Protein AF-A0A6D2L481-F1 (afdb_monomer_lite)

Radius of gyration: 14.51 Å; chains: 1; bounding box: 36×25×43 Å

pLDDT: mean 77.78, std 11.17, range [44.38, 92.0]

Structure (mmCIF, N/CA/C/O backbone):
data_AF-A0A6D2L481-F1
#
_entry.id   AF-A0A6D2L481-F1
#
loop_
_atom_site.group_PDB
_atom_site.id
_atom_site.type_symbol
_atom_site.label_atom_id
_atom_site.label_alt_id
_atom_site.label_comp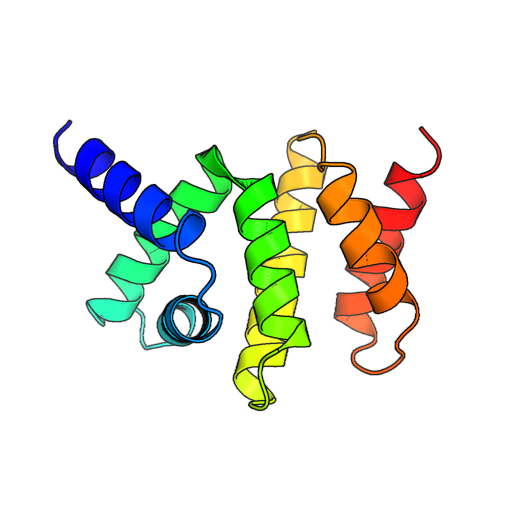_id
_atom_site.label_asym_id
_atom_site.label_entity_id
_atom_site.label_seq_id
_atom_site.pdbx_PDB_ins_code
_atom_site.Cartn_x
_atom_site.Cartn_y
_atom_site.Cartn_z
_atom_site.occupancy
_atom_site.B_iso_or_equiv
_atom_site.auth_seq_id
_atom_site.auth_comp_id
_atom_site.auth_asym_id
_atom_site.auth_atom_id
_atom_site.pdbx_PDB_model_num
ATOM 1 N N . MET A 1 1 ? -19.355 13.278 -10.648 1.00 50.25 1 MET A N 1
ATOM 2 C CA . MET A 1 1 ? -19.945 12.142 -9.893 1.00 50.25 1 MET A CA 1
ATOM 3 C C . MET A 1 1 ? -19.707 10.774 -10.549 1.00 50.25 1 MET A C 1
ATOM 5 O O . MET A 1 1 ? -19.894 9.779 -9.866 1.00 50.25 1 MET A O 1
ATOM 9 N N . ALA A 1 2 ? -19.271 10.686 -11.817 1.00 53.47 2 ALA A N 1
ATOM 10 C CA . ALA A 1 2 ? -18.948 9.405 -12.466 1.00 53.47 2 ALA A CA 1
ATOM 11 C C . ALA A 1 2 ? -17.574 8.833 -12.047 1.00 53.47 2 ALA A C 1
ATOM 13 O O . ALA A 1 2 ? -17.462 7.643 -11.775 1.00 53.47 2 ALA A O 1
ATOM 14 N N . GLU A 1 3 ? -16.558 9.688 -11.895 1.00 56.91 3 GLU A N 1
ATOM 15 C CA . GLU A 1 3 ? -15.174 9.280 -11.581 1.00 56.91 3 GLU A CA 1
ATOM 16 C C . GLU A 1 3 ? -15.033 8.599 -10.211 1.00 56.91 3 GLU A C 1
ATOM 18 O O . GLU A 1 3 ? -14.319 7.612 -10.066 1.00 56.91 3 GLU A O 1
ATOM 23 N N . SER A 1 4 ? -15.780 9.059 -9.202 1.00 58.44 4 SER A N 1
ATOM 24 C CA . SER A 1 4 ? -15.773 8.442 -7.870 1.00 58.44 4 SER A CA 1
ATOM 25 C C . SER A 1 4 ? -16.405 7.048 -7.861 1.00 58.44 4 SER A C 1
ATOM 27 O O . SER A 1 4 ? -16.031 6.211 -7.044 1.00 58.44 4 SER A O 1
ATOM 29 N N . SER A 1 5 ? -17.374 6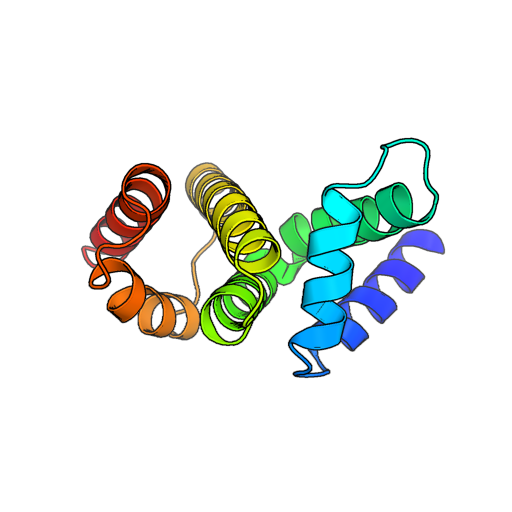.794 -8.749 1.00 68.12 5 SER A N 1
ATOM 30 C CA . SER A 1 5 ? -18.034 5.489 -8.850 1.00 68.12 5 SER A CA 1
ATOM 31 C C . SER A 1 5 ? -17.121 4.455 -9.508 1.00 68.12 5 SER A C 1
ATOM 33 O O . SER A 1 5 ? -17.110 3.304 -9.077 1.00 68.12 5 SER A O 1
ATOM 35 N N . ASP A 1 6 ? -16.343 4.865 -10.511 1.00 78.88 6 ASP A N 1
ATOM 36 C CA . ASP A 1 6 ? -15.388 3.989 -11.195 1.00 78.88 6 ASP A CA 1
ATOM 37 C C . ASP A 1 6 ? -14.189 3.650 -10.293 1.00 78.88 6 ASP A C 1
ATOM 39 O O . ASP A 1 6 ? -13.875 2.477 -10.084 1.00 78.88 6 ASP A O 1
ATOM 43 N N . LEU A 1 7 ? -13.614 4.651 -9.613 1.00 75.31 7 LEU A N 1
ATOM 44 C CA . LEU A 1 7 ? -12.549 4.435 -8.622 1.00 75.31 7 LEU A CA 1
ATOM 45 C C . LEU A 1 7 ? -12.997 3.536 -7.464 1.00 75.31 7 LEU A C 1
ATOM 47 O O . LEU A 1 7 ? -12.222 2.708 -6.987 1.00 75.31 7 LEU A O 1
ATOM 51 N N . MET A 1 8 ? -14.252 3.652 -7.020 1.00 77.38 8 MET A N 1
ATOM 52 C CA . MET A 1 8 ? -14.787 2.776 -5.979 1.00 77.38 8 MET A CA 1
ATOM 53 C C . MET A 1 8 ? -14.888 1.320 -6.442 1.00 77.38 8 MET A C 1
ATOM 55 O O . MET A 1 8 ? -14.581 0.416 -5.662 1.00 77.38 8 MET A O 1
ATOM 59 N N . LEU A 1 9 ? -15.308 1.080 -7.687 1.00 79.12 9 LEU A N 1
ATOM 60 C CA . LEU A 1 9 ? -15.374 -0.266 -8.258 1.00 79.12 9 LEU A CA 1
ATOM 61 C C . LEU A 1 9 ? -13.976 -0.865 -8.426 1.00 79.12 9 LEU A C 1
ATOM 63 O O . LEU A 1 9 ? -13.758 -1.993 -7.992 1.00 79.12 9 LEU A O 1
ATOM 67 N N . GLN A 1 10 ? -13.022 -0.098 -8.958 1.00 74.75 10 GLN A N 1
ATOM 68 C CA . GLN A 1 10 ? -11.633 -0.539 -9.109 1.00 74.75 10 GLN A CA 1
ATOM 69 C C . GLN A 1 10 ? -10.976 -0.823 -7.757 1.00 74.75 10 GLN A C 1
ATOM 71 O O . GLN A 1 10 ? -10.380 -1.883 -7.569 1.00 74.75 10 GLN A O 1
ATOM 76 N N . ALA A 1 11 ? -11.138 0.075 -6.779 1.00 74.19 11 ALA A N 1
ATOM 77 C CA . ALA A 1 11 ? -10.643 -0.143 -5.424 1.00 74.19 11 ALA A CA 1
ATOM 78 C C . ALA A 1 11 ? -11.230 -1.424 -4.839 1.00 74.19 11 ALA A C 1
ATOM 80 O O . ALA A 1 11 ? -10.486 -2.262 -4.341 1.00 74.19 11 ALA A O 1
ATOM 81 N N . ARG A 1 12 ? -12.547 -1.629 -4.948 1.00 75.38 12 ARG A N 1
ATOM 82 C CA . ARG A 1 12 ? -13.184 -2.857 -4.463 1.00 75.38 12 ARG A CA 1
ATOM 83 C C . ARG A 1 12 ? -12.680 -4.102 -5.180 1.00 75.38 12 ARG A C 1
ATOM 85 O O . ARG A 1 12 ? -12.416 -5.075 -4.490 1.00 75.38 12 ARG A O 1
ATOM 92 N N . ASP A 1 13 ? -12.512 -4.091 -6.499 1.00 78.25 13 ASP A N 1
ATOM 93 C CA . ASP A 1 13 ? -12.004 -5.254 -7.241 1.00 78.25 13 ASP A CA 1
ATOM 94 C C . ASP A 1 13 ? -10.567 -5.613 -6.830 1.00 78.25 13 ASP A C 1
ATOM 96 O O . ASP A 1 13 ? -10.255 -6.776 -6.547 1.00 78.25 13 ASP A O 1
ATOM 100 N N . HIS A 1 14 ? -9.711 -4.596 -6.697 1.00 68.31 14 HIS A N 1
ATOM 101 C CA . HIS A 1 14 ? -8.333 -4.762 -6.244 1.00 68.31 14 HIS A CA 1
ATOM 102 C C . HIS A 1 14 ? -8.241 -5.213 -4.783 1.00 68.31 14 HIS A C 1
ATOM 104 O O . HIS A 1 14 ? -7.423 -6.074 -4.466 1.00 68.31 14 HIS A O 1
ATOM 110 N N . LEU A 1 15 ? -9.087 -4.670 -3.905 1.00 65.19 15 LEU A N 1
ATOM 111 C CA . LEU A 1 15 ? -9.138 -5.020 -2.484 1.00 65.19 15 LEU A CA 1
ATOM 112 C C . LEU A 1 15 ? -9.780 -6.397 -2.248 1.00 65.19 15 LEU A C 1
ATOM 114 O O . LEU A 1 15 ? -9.388 -7.099 -1.316 1.00 65.19 15 LEU A O 1
ATOM 118 N N . ALA A 1 16 ? -10.756 -6.793 -3.070 1.00 68.94 16 ALA A N 1
ATOM 119 C CA . ALA A 1 16 ? -11.481 -8.057 -2.946 1.00 68.94 16 ALA A CA 1
ATOM 120 C C . ALA A 1 16 ? -10.741 -9.233 -3.593 1.00 68.94 16 ALA A C 1
ATOM 122 O O . ALA A 1 16 ? -10.904 -10.368 -3.146 1.00 68.94 16 ALA A O 1
ATOM 123 N N . THR A 1 17 ? -9.912 -8.987 -4.615 1.00 61.78 17 THR A N 1
ATOM 124 C CA . THR A 1 17 ? -9.115 -10.043 -5.243 1.00 61.78 17 THR A CA 1
ATOM 125 C C . THR A 1 17 ? -7.772 -10.199 -4.525 1.00 61.78 17 THR A C 1
ATOM 127 O O . THR A 1 17 ? -6.900 -9.341 -4.651 1.00 61.78 17 THR A O 1
ATOM 130 N N . PRO A 1 18 ? -7.502 -11.325 -3.841 1.00 59.44 18 PRO A N 1
ATOM 131 C CA . PRO A 1 18 ? -6.309 -11.493 -3.015 1.00 59.44 18 PRO A CA 1
ATOM 132 C C . PRO A 1 18 ? -5.030 -11.790 -3.827 1.00 59.44 18 PRO A C 1
ATOM 134 O O . PRO A 1 18 ? -4.164 -12.530 -3.349 1.00 59.44 18 PRO A O 1
ATOM 137 N N . SER A 1 19 ? -4.866 -11.237 -5.033 1.00 68.94 19 SER A N 1
ATOM 138 C CA . SER A 1 19 ? -3.667 -11.444 -5.852 1.00 68.94 19 SER A CA 1
ATOM 139 C C . SER A 1 19 ? -2.584 -10.420 -5.517 1.00 68.94 19 SER A C 1
ATOM 141 O O . SER A 1 19 ? -2.693 -9.239 -5.841 1.00 68.94 19 SER A O 1
ATOM 143 N N . HIS A 1 20 ? -1.494 -10.900 -4.913 1.00 70.69 20 HIS A N 1
ATOM 144 C CA . HIS A 1 20 ? -0.311 -10.084 -4.636 1.00 70.69 20 HIS A CA 1
ATOM 145 C C . HIS A 1 20 ? 0.316 -9.514 -5.922 1.00 70.69 20 HIS A C 1
ATOM 147 O O . HIS A 1 20 ? 0.907 -8.444 -5.870 1.00 70.69 20 HIS A O 1
ATOM 153 N N . GLN A 1 21 ? 0.148 -10.177 -7.075 1.00 75.94 21 GLN A N 1
ATOM 154 C CA . GLN A 1 21 ? 0.706 -9.732 -8.357 1.00 75.94 21 GLN A CA 1
ATOM 155 C C . GLN A 1 21 ? 0.008 -8.487 -8.912 1.00 75.94 21 GLN A C 1
ATOM 157 O O . GLN A 1 21 ? 0.679 -7.564 -9.364 1.00 75.94 21 GLN A O 1
ATOM 162 N N . ARG A 1 22 ? -1.332 -8.425 -8.856 1.00 77.69 22 ARG A N 1
ATOM 163 C CA . ARG A 1 22 ? -2.071 -7.237 -9.330 1.00 77.69 22 ARG A CA 1
ATOM 164 C C . ARG A 1 22 ? -1.714 -6.012 -8.505 1.00 77.69 22 ARG A C 1
ATOM 166 O O . ARG A 1 22 ? -1.463 -4.945 -9.048 1.00 77.69 22 ARG A O 1
ATOM 173 N N . LEU A 1 23 ? -1.639 -6.189 -7.193 1.00 80.50 23 LEU A N 1
ATOM 174 C CA . LEU A 1 23 ? -1.264 -5.114 -6.294 1.00 80.50 23 LEU A CA 1
ATOM 175 C C . LEU A 1 23 ? 0.215 -4.727 -6.431 1.00 80.50 23 LEU A C 1
ATOM 177 O O . LEU A 1 23 ? 0.525 -3.544 -6.408 1.00 80.50 23 LEU A O 1
ATOM 181 N N . ALA A 1 24 ? 1.116 -5.690 -6.638 1.00 84.50 24 ALA A N 1
ATOM 182 C CA . ALA A 1 24 ? 2.511 -5.407 -6.971 1.00 84.50 24 ALA A CA 1
ATOM 183 C C . ALA A 1 24 ? 2.629 -4.564 -8.252 1.00 84.50 24 ALA A C 1
ATOM 185 O O . ALA A 1 24 ? 3.447 -3.649 -8.305 1.00 84.50 24 ALA A O 1
ATOM 186 N N . SER A 1 25 ? 1.783 -4.818 -9.257 1.00 86.31 25 SER A N 1
ATOM 187 C CA . SER A 1 25 ? 1.713 -3.986 -10.464 1.00 86.31 25 SER A CA 1
ATOM 188 C C . SER A 1 25 ? 1.333 -2.544 -10.131 1.00 86.31 25 SER A C 1
ATOM 190 O O . SER A 1 25 ? 2.040 -1.630 -10.544 1.00 86.31 25 SER A O 1
ATOM 192 N N . VAL A 1 26 ? 0.279 -2.334 -9.331 1.00 86.25 26 VAL A N 1
ATOM 193 C CA . VAL A 1 26 ? -0.140 -0.989 -8.889 1.00 86.25 26 VAL A CA 1
ATOM 194 C C . VAL A 1 26 ? 0.971 -0.304 -8.087 1.00 86.25 26 VAL A C 1
ATOM 196 O O . VAL A 1 26 ? 1.299 0.851 -8.350 1.00 86.25 26 VAL A O 1
ATOM 199 N N . VAL A 1 27 ? 1.615 -1.023 -7.160 1.00 88.62 27 VAL A N 1
ATOM 200 C CA . VAL A 1 27 ? 2.766 -0.509 -6.402 1.00 88.62 27 VAL A CA 1
ATOM 201 C C . VAL A 1 27 ? 3.875 -0.066 -7.345 1.00 88.62 27 VAL A C 1
ATOM 203 O O . VAL A 1 27 ? 4.419 1.010 -7.157 1.00 88.62 27 VAL A O 1
ATOM 206 N N . ASN A 1 28 ? 4.209 -0.845 -8.370 1.00 90.19 28 ASN A N 1
ATOM 207 C CA . ASN A 1 28 ? 5.273 -0.487 -9.303 1.00 90.19 28 ASN A CA 1
ATOM 208 C C . ASN A 1 28 ? 4.904 0.695 -10.210 1.00 90.19 28 ASN A C 1
ATOM 210 O O . ASN A 1 28 ? 5.769 1.527 -10.490 1.00 90.19 28 ASN A O 1
ATOM 214 N N . GLN A 1 29 ? 3.636 0.808 -10.612 1.00 92.00 29 GLN A N 1
ATOM 215 C CA . GLN A 1 29 ? 3.125 1.933 -11.401 1.00 92.00 29 GLN A CA 1
ATOM 216 C C . GLN A 1 29 ? 3.230 3.269 -10.652 1.00 92.00 29 GLN A C 1
ATOM 218 O O . GLN A 1 29 ? 3.557 4.282 -11.264 1.00 92.00 29 GLN A O 1
ATOM 223 N N . LEU A 1 30 ? 3.092 3.273 -9.321 1.00 91.50 30 LEU A N 1
ATOM 224 C CA . LEU A 1 30 ? 3.300 4.471 -8.488 1.00 91.50 30 LEU A CA 1
ATOM 225 C C . LEU A 1 30 ? 4.735 5.028 -8.529 1.00 91.50 30 LEU A C 1
ATOM 227 O O . LEU A 1 30 ? 4.968 6.145 -8.072 1.00 91.50 30 LEU A O 1
ATOM 231 N N . PHE A 1 31 ? 5.694 4.274 -9.069 1.00 90.56 31 PHE A N 1
ATOM 232 C CA . PHE A 1 31 ? 7.091 4.693 -9.233 1.00 90.56 31 PHE A CA 1
ATOM 233 C C . PHE A 1 31 ? 7.493 4.831 -10.710 1.00 90.56 31 PHE A C 1
ATOM 235 O O . PHE A 1 31 ? 8.682 4.946 -11.015 1.00 90.56 31 PHE A O 1
ATOM 242 N N . MET A 1 32 ? 6.528 4.800 -11.634 1.00 90.88 32 MET A N 1
ATOM 243 C CA . MET A 1 32 ? 6.755 5.158 -13.035 1.00 90.88 32 MET A CA 1
ATOM 244 C C . MET A 1 32 ? 6.808 6.682 -13.219 1.00 90.88 32 MET A C 1
ATOM 246 O O . MET A 1 32 ? 6.681 7.457 -12.269 1.00 90.88 32 MET A O 1
ATOM 250 N N . ARG A 1 33 ? 7.064 7.129 -14.455 1.00 89.62 33 ARG A N 1
ATOM 251 C CA . ARG A 1 33 ? 7.096 8.559 -14.788 1.00 89.62 33 ARG A CA 1
ATOM 252 C C . ARG A 1 33 ? 5.718 9.169 -14.557 1.00 89.62 33 ARG A C 1
ATOM 254 O O . ARG A 1 33 ? 4.724 8.603 -14.989 1.00 89.62 33 ARG A O 1
ATOM 261 N N . GLN A 1 34 ? 5.683 10.350 -13.944 1.00 87.25 34 GLN A N 1
ATOM 262 C CA . GLN A 1 34 ? 4.426 10.975 -13.525 1.00 87.25 34 GLN A CA 1
ATOM 263 C C . GLN A 1 34 ? 3.485 11.319 -14.687 1.00 87.25 34 GLN A C 1
ATOM 265 O O . GLN A 1 34 ? 2.283 11.428 -14.497 1.00 87.25 34 GLN A O 1
ATOM 270 N N . GLU A 1 35 ? 4.026 11.487 -15.887 1.00 88.88 35 GLU A N 1
ATOM 271 C CA . GLU A 1 35 ? 3.263 11.785 -17.102 1.00 88.88 35 GLU A CA 1
ATOM 272 C C . GLU A 1 35 ? 2.570 10.551 -17.695 1.00 88.88 35 GLU A C 1
ATOM 274 O O . GLU A 1 35 ? 1.776 10.698 -18.617 1.00 88.88 35 GLU A O 1
ATOM 279 N N . SER A 1 36 ? 2.880 9.341 -17.214 1.00 91.56 36 SER A N 1
ATOM 280 C CA . SER A 1 36 ? 2.293 8.117 -17.756 1.00 91.56 36 SER A CA 1
ATOM 281 C C . SER A 1 36 ? 0.8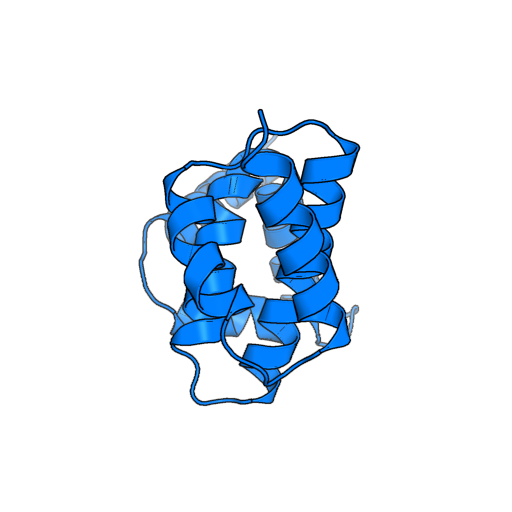73 7.904 -17.232 1.00 91.56 36 SER A C 1
ATOM 283 O O . SER A 1 36 ? 0.587 8.134 -16.050 1.00 91.56 36 SER A O 1
ATOM 285 N N . ASP A 1 37 ? -0.009 7.420 -18.107 1.00 89.62 37 ASP A N 1
ATOM 286 C CA . ASP A 1 37 ? -1.396 7.102 -17.759 1.00 89.62 37 ASP A CA 1
ATOM 287 C C . ASP A 1 37 ? -1.458 6.056 -16.637 1.00 89.62 37 ASP A C 1
ATOM 289 O O . ASP A 1 37 ? -2.315 6.126 -15.752 1.00 89.62 37 ASP A O 1
ATOM 293 N N . GLU A 1 38 ? -0.508 5.116 -16.614 1.00 88.31 38 GLU A N 1
ATOM 294 C CA . GLU A 1 38 ? -0.391 4.110 -15.561 1.00 88.31 38 GLU A CA 1
ATOM 295 C C . GLU A 1 38 ? -0.062 4.731 -14.204 1.00 88.31 38 GLU A C 1
ATOM 297 O O . GLU A 1 38 ? -0.666 4.341 -13.204 1.00 88.31 38 GLU A O 1
ATOM 302 N N . TYR A 1 39 ? 0.854 5.707 -14.148 1.00 91.00 39 TYR A N 1
ATOM 303 C CA . TYR A 1 39 ? 1.136 6.429 -12.908 1.00 91.00 39 TYR A CA 1
ATOM 304 C C . TYR A 1 39 ? -0.096 7.202 -12.443 1.00 91.00 39 TYR A C 1
ATOM 306 O O . TYR A 1 39 ? -0.469 7.094 -11.278 1.00 91.00 39 TYR A O 1
ATOM 314 N N . GLN A 1 40 ? -0.742 7.961 -13.333 1.00 90.31 40 GLN A N 1
ATOM 315 C CA . GLN A 1 40 ? -1.901 8.786 -12.976 1.00 90.31 40 GLN A CA 1
ATOM 316 C C . GLN A 1 40 ? -3.057 7.928 -12.453 1.00 90.31 40 GLN A C 1
ATOM 318 O O . GLN A 1 40 ? -3.639 8.228 -11.408 1.00 90.31 40 GLN A O 1
ATOM 323 N N . THR A 1 41 ? -3.324 6.806 -13.121 1.00 89.19 41 THR A N 1
ATOM 324 C CA . THR A 1 41 ? -4.365 5.851 -12.723 1.00 89.19 41 THR A CA 1
ATOM 325 C C . THR A 1 41 ? -4.034 5.198 -11.383 1.00 89.19 41 THR A C 1
ATOM 327 O O . THR A 1 41 ? -4.853 5.217 -10.461 1.00 89.19 41 THR A O 1
ATOM 330 N N . ALA A 1 42 ? -2.814 4.669 -11.229 1.00 89.00 42 ALA A N 1
ATOM 331 C CA . ALA A 1 42 ? -2.378 4.055 -9.977 1.00 89.00 42 ALA A CA 1
ATOM 332 C C . ALA A 1 42 ? -2.387 5.063 -8.823 1.00 89.00 42 ALA A C 1
ATOM 334 O O . ALA A 1 42 ? -2.760 4.716 -7.702 1.00 89.00 42 ALA A O 1
ATOM 335 N N . ARG A 1 43 ? -2.020 6.320 -9.096 1.00 91.44 43 ARG A N 1
ATOM 336 C CA . ARG A 1 43 ? -1.991 7.390 -8.103 1.00 91.44 43 ARG A CA 1
ATOM 337 C C . ARG A 1 43 ? -3.387 7.777 -7.638 1.00 91.44 43 ARG A C 1
ATOM 339 O O . ARG A 1 43 ? -3.614 7.816 -6.432 1.00 91.44 43 ARG A O 1
ATOM 346 N N . ALA A 1 44 ? -4.323 7.981 -8.563 1.00 89.25 44 ALA A N 1
ATOM 347 C CA . ALA A 1 44 ? -5.717 8.260 -8.229 1.00 89.25 44 ALA A CA 1
ATOM 348 C C . ALA A 1 44 ? -6.336 7.127 -7.395 1.00 89.25 44 ALA A C 1
ATOM 350 O O . ALA A 1 44 ? -6.981 7.378 -6.375 1.00 89.25 44 ALA A O 1
ATOM 351 N N . LEU A 1 45 ? -6.077 5.872 -7.778 1.00 88.12 45 LEU A N 1
ATOM 352 C CA . LEU A 1 45 ? -6.529 4.700 -7.033 1.00 88.12 45 LEU A CA 1
ATOM 353 C C . LEU A 1 45 ? -5.905 4.636 -5.631 1.00 88.12 45 LEU A C 1
ATOM 355 O O . LEU A 1 45 ? -6.607 4.359 -4.655 1.00 88.12 45 LEU A O 1
ATOM 359 N N . TYR A 1 46 ? -4.601 4.898 -5.519 1.00 88.94 46 TYR A N 1
ATOM 360 C CA . TYR A 1 46 ? -3.886 4.889 -4.246 1.00 88.94 46 TYR A CA 1
ATOM 361 C C . TYR A 1 46 ? -4.423 5.958 -3.297 1.00 88.94 46 TYR A C 1
ATOM 363 O O . TYR A 1 46 ? -4.801 5.631 -2.174 1.00 88.94 46 TYR A O 1
ATOM 371 N N . ASP A 1 47 ? -4.533 7.205 -3.755 1.00 88.88 47 ASP A N 1
ATOM 372 C CA . ASP A 1 47 ? -5.021 8.319 -2.939 1.00 88.88 47 ASP A CA 1
ATOM 373 C C . ASP A 1 47 ? -6.476 8.074 -2.492 1.00 88.88 47 ASP A C 1
ATOM 375 O O . ASP A 1 47 ? -6.827 8.291 -1.327 1.00 88.88 47 ASP A O 1
ATOM 379 N N . PHE A 1 48 ? -7.309 7.508 -3.373 1.00 87.69 48 PHE A N 1
ATOM 380 C CA . PHE A 1 48 ? -8.666 7.085 -3.027 1.00 87.69 48 PHE A CA 1
ATOM 381 C C . PHE A 1 48 ? -8.683 5.980 -1.956 1.00 87.69 48 PHE A C 1
ATOM 383 O O . PHE A 1 48 ? -9.468 6.051 -1.004 1.00 87.69 48 PHE A O 1
ATOM 390 N N . CYS A 1 49 ? -7.810 4.975 -2.069 1.00 87.19 49 CYS A N 1
ATOM 391 C CA . CYS A 1 49 ? -7.686 3.904 -1.080 1.00 87.19 49 CYS A CA 1
ATOM 392 C C . CYS A 1 49 ? -7.138 4.404 0.263 1.00 87.19 49 CYS A C 1
ATOM 394 O O . CYS A 1 49 ? -7.597 3.939 1.303 1.00 87.19 49 CYS A O 1
ATOM 396 N N . VAL A 1 50 ? -6.206 5.360 0.268 1.00 87.12 50 VAL A N 1
ATOM 397 C CA . VAL A 1 50 ? -5.700 5.989 1.499 1.00 87.12 50 VAL A CA 1
ATOM 398 C C . VAL A 1 50 ? -6.832 6.686 2.251 1.00 87.12 50 VAL A C 1
ATOM 400 O O . VAL A 1 50 ? -6.957 6.505 3.460 1.00 87.12 50 VAL A O 1
ATOM 403 N N . ALA A 1 51 ? -7.688 7.427 1.544 1.00 85.88 51 ALA A N 1
ATOM 404 C CA . ALA A 1 51 ? -8.782 8.168 2.164 1.00 85.88 51 ALA A CA 1
ATOM 405 C C . ALA A 1 51 ? -9.938 7.272 2.650 1.00 85.88 51 ALA A C 1
ATOM 407 O O . ALA A 1 51 ? -10.524 7.546 3.694 1.00 85.88 51 ALA A O 1
ATOM 408 N N . ASN A 1 52 ? -10.275 6.210 1.909 1.00 84.25 52 ASN A N 1
ATOM 409 C CA . ASN A 1 52 ? -11.512 5.447 2.139 1.00 84.25 52 ASN A CA 1
ATOM 410 C C . ASN A 1 52 ? -11.291 4.033 2.696 1.00 84.25 52 ASN A C 1
ATOM 412 O O . ASN A 1 52 ? -12.184 3.467 3.321 1.00 84.25 52 ASN A O 1
ATOM 416 N N . PHE A 1 53 ? -10.117 3.441 2.464 1.00 85.06 53 PHE A N 1
ATOM 417 C CA . PHE A 1 53 ? -9.835 2.025 2.727 1.00 85.06 53 PHE A CA 1
ATOM 418 C C . PHE A 1 53 ? -8.444 1.808 3.342 1.00 85.06 53 PHE A C 1
ATOM 420 O O . PHE A 1 53 ? -7.805 0.782 3.097 1.00 85.06 53 PHE A O 1
ATOM 427 N N . SER A 1 54 ? -7.969 2.753 4.158 1.00 83.69 54 SER A N 1
ATOM 428 C CA . SER A 1 54 ? -6.604 2.777 4.709 1.00 83.69 54 SER A CA 1
ATOM 429 C C . SER A 1 54 ? -6.185 1.468 5.389 1.00 83.69 54 SER A C 1
ATOM 431 O O . SER A 1 54 ? -5.083 0.965 5.164 1.00 83.69 54 SER A O 1
ATOM 433 N N . ASN A 1 55 ? -7.083 0.856 6.162 1.00 83.06 55 ASN A N 1
ATOM 434 C CA . ASN A 1 55 ? -6.859 -0.442 6.800 1.00 83.06 55 ASN A CA 1
ATOM 435 C C . ASN A 1 55 ? -6.657 -1.583 5.793 1.00 83.06 55 ASN A C 1
ATOM 437 O O . ASN A 1 55 ? -5.732 -2.387 5.928 1.00 83.06 55 ASN A O 1
ATOM 441 N N . CYS A 1 56 ? -7.502 -1.652 4.765 1.00 82.06 56 CYS A N 1
ATOM 442 C CA . CYS A 1 56 ? -7.403 -2.686 3.742 1.00 82.06 56 CYS A CA 1
ATOM 443 C C . CYS A 1 56 ? -6.154 -2.482 2.874 1.00 82.06 56 CYS A C 1
ATOM 445 O O . CYS A 1 56 ? -5.444 -3.447 2.599 1.00 82.06 56 CYS A O 1
ATOM 447 N N . LEU A 1 57 ? -5.834 -1.230 2.526 1.00 85.62 57 LEU A N 1
ATOM 448 C CA . LEU A 1 57 ? -4.605 -0.869 1.821 1.00 85.62 57 LEU A CA 1
ATOM 449 C C . LEU A 1 57 ? -3.353 -1.246 2.629 1.00 85.62 57 LEU A C 1
ATOM 451 O O . LEU A 1 57 ? -2.411 -1.807 2.073 1.00 85.62 57 LEU A O 1
ATOM 455 N N . THR A 1 58 ? -3.375 -1.044 3.948 1.00 86.12 58 THR A N 1
ATOM 456 C CA . THR A 1 58 ? -2.291 -1.453 4.857 1.00 86.12 58 THR A CA 1
ATOM 457 C C . THR A 1 58 ? -2.05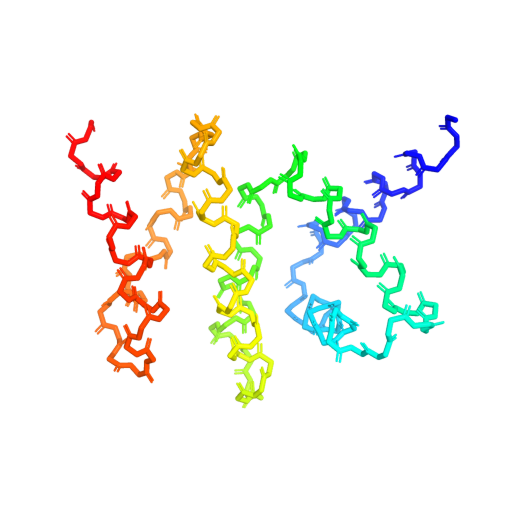3 -2.966 4.800 1.00 86.12 58 THR A C 1
ATOM 459 O O . THR A 1 58 ? -0.931 -3.409 4.557 1.00 86.12 58 THR A O 1
ATOM 462 N N . LEU A 1 59 ? -3.104 -3.782 4.951 1.00 83.00 59 LEU A N 1
ATOM 463 C CA . LEU A 1 59 ? -3.021 -5.252 4.860 1.00 83.00 59 LEU A CA 1
ATOM 464 C C . LEU A 1 59 ? -2.498 -5.740 3.508 1.00 83.00 59 LEU A C 1
ATOM 466 O O . LEU A 1 59 ? -1.720 -6.691 3.420 1.00 83.00 59 LEU A O 1
ATOM 470 N N . MET A 1 60 ? -2.932 -5.073 2.452 1.00 83.25 60 MET A N 1
ATOM 471 C CA . MET A 1 60 ? -2.526 -5.342 1.087 1.00 83.25 60 MET A CA 1
ATOM 472 C C . MET A 1 60 ? -1.034 -5.065 0.862 1.00 83.25 60 MET A C 1
ATOM 474 O O . MET A 1 60 ? -0.320 -5.951 0.389 1.00 83.25 60 MET A O 1
ATOM 478 N N . LEU A 1 61 ? -0.533 -3.891 1.259 1.00 87.25 61 LEU A N 1
ATOM 479 C CA . LEU A 1 61 ? 0.891 -3.545 1.157 1.00 87.25 61 LEU A CA 1
ATOM 480 C C . LEU A 1 61 ? 1.771 -4.507 1.969 1.00 87.25 61 LEU A C 1
ATOM 482 O O . LEU A 1 61 ? 2.809 -4.957 1.482 1.00 87.25 61 LEU A O 1
ATOM 486 N N . LEU A 1 62 ? 1.312 -4.909 3.160 1.00 83.94 62 LEU A N 1
ATOM 487 C CA . LEU A 1 62 ? 1.968 -5.940 3.975 1.00 83.94 62 LEU A CA 1
ATOM 488 C C . LEU A 1 62 ? 2.063 -7.279 3.238 1.00 83.94 62 LEU A C 1
ATOM 490 O O . LEU A 1 62 ? 3.082 -7.967 3.314 1.00 83.94 62 LEU A O 1
ATOM 494 N N . LYS A 1 63 ? 1.017 -7.660 2.500 1.00 82.69 63 LYS A N 1
ATOM 495 C CA . LYS A 1 63 ? 1.019 -8.886 1.701 1.00 82.69 63 LYS A CA 1
ATOM 496 C C . LYS A 1 63 ? 2.013 -8.810 0.541 1.00 82.69 63 LYS A C 1
ATOM 498 O O . LYS A 1 63 ? 2.721 -9.788 0.314 1.00 82.69 63 LYS A O 1
ATOM 503 N N . VAL A 1 64 ? 2.111 -7.678 -0.164 1.00 85.94 64 VAL A N 1
ATOM 504 C CA . VAL A 1 64 ? 3.110 -7.508 -1.241 1.00 85.94 64 VAL A CA 1
ATOM 505 C C . VAL A 1 64 ? 4.521 -7.584 -0.681 1.00 85.94 64 VAL A C 1
ATOM 507 O O . VAL A 1 64 ? 5.339 -8.331 -1.209 1.00 85.94 64 VAL A O 1
ATOM 510 N N . TYR A 1 65 ? 4.784 -6.894 0.429 1.00 84.38 65 TYR A N 1
ATOM 511 C CA . TYR A 1 65 ? 6.073 -6.955 1.111 1.00 84.38 65 TYR A CA 1
ATOM 512 C C . TYR A 1 65 ? 6.489 -8.395 1.458 1.00 84.38 65 TYR A C 1
ATOM 514 O O . TYR A 1 65 ? 7.634 -8.782 1.245 1.00 84.38 65 TYR A O 1
ATOM 522 N N . ARG A 1 66 ? 5.554 -9.209 1.966 1.00 79.94 66 ARG A N 1
ATOM 523 C CA . ARG A 1 66 ? 5.843 -10.586 2.400 1.00 79.94 66 ARG A CA 1
ATOM 524 C C . ARG A 1 66 ? 5.937 -11.599 1.264 1.00 79.94 66 ARG A C 1
ATOM 526 O O . ARG A 1 66 ? 6.661 -12.578 1.400 1.00 79.94 66 ARG A O 1
ATOM 533 N N . CYS A 1 67 ? 5.146 -11.429 0.207 1.00 81.69 67 CYS A N 1
ATOM 534 C CA . CYS A 1 67 ? 5.004 -12.436 -0.848 1.00 81.69 67 CYS A CA 1
ATOM 535 C C . CYS A 1 67 ? 5.805 -12.119 -2.114 1.00 81.69 67 CYS A C 1
ATOM 537 O O . CYS A 1 67 ? 5.982 -13.009 -2.940 1.00 81.69 67 CYS A O 1
ATOM 539 N N . SER A 1 68 ? 6.256 -10.876 -2.302 1.00 82.50 68 SER A N 1
ATOM 540 C CA . SER A 1 68 ? 7.044 -10.510 -3.476 1.00 82.50 68 SER A CA 1
ATOM 541 C C . SER A 1 68 ? 8.450 -11.102 -3.388 1.00 82.50 68 SER A C 1
ATOM 543 O O . SER A 1 68 ? 9.155 -10.899 -2.403 1.00 82.50 68 SER A O 1
ATOM 545 N N . SER A 1 69 ? 8.879 -11.791 -4.443 1.00 82.50 69 SER A N 1
ATOM 546 C CA . SER A 1 69 ? 10.275 -12.202 -4.625 1.00 82.50 69 SER A CA 1
ATOM 547 C C . SER A 1 69 ? 11.158 -11.072 -5.165 1.00 82.50 69 SER A C 1
ATOM 549 O O . SER A 1 69 ? 12.377 -11.167 -5.084 1.00 82.50 69 SER A O 1
ATOM 551 N N . ASP A 1 70 ? 10.557 -10.015 -5.720 1.00 86.56 70 ASP A N 1
ATOM 552 C CA . ASP A 1 70 ? 11.268 -8.844 -6.234 1.00 86.56 70 ASP A CA 1
ATOM 553 C C . ASP A 1 70 ? 11.571 -7.851 -5.105 1.00 86.56 70 ASP A C 1
ATOM 555 O O . ASP A 1 70 ? 10.658 -7.337 -4.448 1.00 86.56 70 ASP A O 1
ATOM 559 N N . GLU A 1 71 ? 12.859 -7.591 -4.885 1.00 85.12 71 GLU A N 1
ATOM 560 C CA . GLU A 1 71 ? 13.365 -6.722 -3.818 1.00 85.12 71 GLU A CA 1
ATOM 561 C C . GLU A 1 71 ? 12.924 -5.266 -4.001 1.00 85.12 71 GLU A C 1
ATOM 563 O O . GLU A 1 71 ? 12.5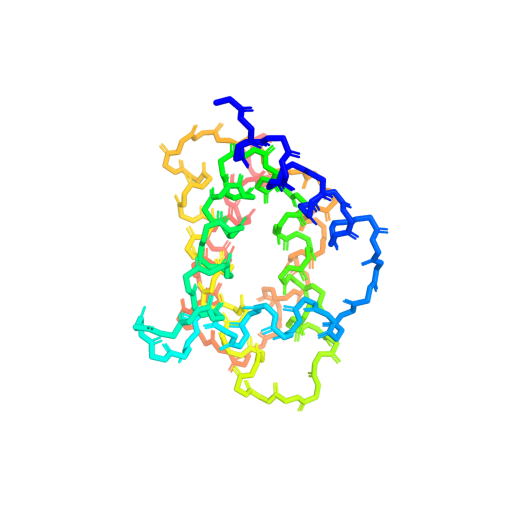36 -4.610 -3.033 1.00 85.12 71 GLU A O 1
ATOM 568 N N . ILE A 1 72 ? 12.883 -4.778 -5.244 1.00 88.25 72 ILE A N 1
ATOM 569 C CA . ILE A 1 72 ? 12.453 -3.409 -5.552 1.00 88.25 72 ILE A CA 1
ATOM 570 C C . ILE A 1 72 ? 10.982 -3.223 -5.163 1.00 88.25 72 ILE A C 1
ATOM 572 O O . ILE A 1 72 ? 10.631 -2.277 -4.458 1.00 88.25 72 ILE A O 1
ATOM 576 N N . THR A 1 73 ? 10.115 -4.150 -5.570 1.00 87.56 73 THR A N 1
ATOM 577 C CA . THR A 1 73 ? 8.688 -4.155 -5.227 1.00 87.56 73 THR A CA 1
ATOM 578 C C . THR A 1 73 ? 8.478 -4.261 -3.714 1.00 87.56 73 THR A C 1
ATOM 580 O O . THR A 1 73 ? 7.603 -3.581 -3.168 1.00 87.56 73 THR A O 1
ATOM 583 N N . ARG A 1 74 ? 9.288 -5.069 -3.012 1.00 86.88 74 ARG A N 1
ATOM 584 C CA . ARG A 1 74 ? 9.255 -5.153 -1.541 1.00 86.88 74 ARG A CA 1
ATOM 585 C C . ARG A 1 74 ? 9.572 -3.805 -0.900 1.00 86.88 74 ARG A C 1
ATOM 587 O O . ARG A 1 74 ? 8.768 -3.321 -0.104 1.00 86.88 74 ARG A O 1
ATOM 594 N N . SER A 1 75 ? 10.679 -3.181 -1.298 1.00 85.06 75 SER A N 1
ATOM 595 C CA . SER A 1 75 ? 11.119 -1.898 -0.746 1.00 85.06 75 SER A CA 1
ATOM 596 C C . SER A 1 75 ? 10.101 -0.780 -1.019 1.00 85.06 75 SER A C 1
ATOM 598 O O . SER A 1 75 ? 9.706 -0.046 -0.111 1.00 85.06 75 SER A O 1
ATOM 600 N N . ARG A 1 76 ? 9.556 -0.721 -2.243 1.00 89.81 76 ARG A N 1
ATOM 601 C CA . ARG A 1 76 ? 8.467 0.198 -2.626 1.00 89.81 76 ARG A CA 1
ATOM 602 C C . ARG A 1 76 ? 7.215 0.013 -1.772 1.00 89.81 76 ARG A C 1
ATOM 604 O O . ARG A 1 76 ? 6.653 0.990 -1.280 1.00 89.81 76 ARG A O 1
ATOM 611 N N . SER A 1 77 ? 6.797 -1.234 -1.560 1.00 88.06 77 SER A N 1
ATOM 612 C CA . SER A 1 77 ? 5.635 -1.551 -0.719 1.00 88.06 77 SER A CA 1
ATOM 613 C C . SER A 1 77 ? 5.854 -1.110 0.724 1.00 88.06 77 SER A C 1
ATOM 615 O O . SER A 1 77 ? 4.941 -0.591 1.361 1.00 88.06 77 SER A O 1
ATOM 617 N N . MET A 1 78 ? 7.075 -1.279 1.231 1.00 85.50 78 MET A N 1
ATOM 618 C CA . MET A 1 78 ? 7.428 -0.881 2.585 1.00 85.50 78 MET A CA 1
ATOM 619 C C . MET A 1 78 ? 7.489 0.647 2.745 1.00 85.50 78 MET A C 1
ATOM 621 O O . MET A 1 78 ? 7.019 1.178 3.751 1.00 85.50 78 MET A O 1
ATOM 625 N N . TYR A 1 79 ? 7.991 1.3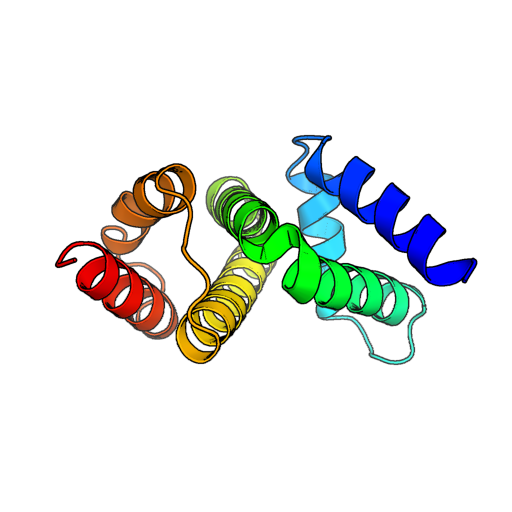73 1.741 1.00 87.25 79 TYR A N 1
ATOM 626 C CA . TYR A 1 79 ? 7.927 2.837 1.711 1.00 87.25 79 TYR A CA 1
ATOM 627 C C . TYR A 1 79 ? 6.477 3.340 1.793 1.00 87.25 79 TYR A C 1
ATOM 629 O O . TYR A 1 79 ? 6.153 4.137 2.676 1.00 87.25 79 TYR A O 1
ATOM 637 N N . LEU A 1 80 ? 5.585 2.813 0.947 1.00 90.38 80 LEU A N 1
ATOM 638 C CA . LEU A 1 80 ? 4.158 3.164 0.966 1.00 90.38 80 LEU A CA 1
ATOM 639 C C . LEU A 1 80 ? 3.494 2.799 2.305 1.00 90.38 80 LEU A C 1
ATOM 641 O O . LEU A 1 80 ? 2.653 3.546 2.804 1.00 90.38 80 LEU A O 1
ATOM 645 N N . LEU A 1 81 ? 3.912 1.692 2.930 1.00 87.81 81 LEU A N 1
ATOM 646 C CA . LEU A 1 81 ? 3.462 1.308 4.267 1.00 87.81 81 LEU A CA 1
ATOM 647 C C . LEU A 1 81 ? 3.875 2.346 5.333 1.00 87.81 81 LEU A C 1
ATOM 649 O O . LEU A 1 81 ? 3.079 2.684 6.204 1.00 87.81 81 LEU A O 1
ATOM 653 N N . SER A 1 82 ? 5.086 2.906 5.264 1.00 83.56 82 SER A N 1
ATOM 654 C CA . SER A 1 82 ? 5.497 4.011 6.151 1.00 83.56 82 SER A CA 1
ATOM 655 C C . SER A 1 82 ? 4.631 5.256 5.954 1.00 83.56 82 SER A C 1
ATOM 657 O O . SER A 1 82 ? 4.207 5.879 6.933 1.00 83.56 82 SER A O 1
ATOM 659 N N . GLU A 1 83 ? 4.356 5.619 4.702 1.00 87.69 83 GLU A N 1
ATOM 660 C CA . GLU A 1 83 ? 3.534 6.787 4.375 1.00 87.69 83 GLU A CA 1
ATOM 661 C C . GLU A 1 83 ? 2.105 6.629 4.907 1.00 87.69 83 GLU A C 1
ATOM 663 O O . GLU A 1 83 ? 1.596 7.523 5.588 1.00 87.69 83 GLU A O 1
ATOM 668 N N . ILE A 1 84 ? 1.472 5.470 4.692 1.00 86.50 84 ILE A N 1
ATOM 669 C CA . ILE A 1 84 ? 0.098 5.249 5.158 1.00 86.50 84 ILE A CA 1
ATOM 670 C C . ILE A 1 84 ? 0.004 5.174 6.684 1.00 86.50 84 ILE A C 1
ATOM 672 O O . ILE A 1 84 ? -0.935 5.716 7.258 1.00 86.50 84 ILE A O 1
ATOM 676 N N . LEU A 1 85 ? 0.989 4.590 7.373 1.00 84.06 85 LEU A N 1
ATOM 677 C CA . LEU A 1 85 ? 1.020 4.596 8.840 1.00 84.06 85 LEU A CA 1
ATOM 678 C C . LEU A 1 85 ? 1.211 6.011 9.398 1.00 84.06 85 LEU A C 1
ATOM 680 O O . LEU A 1 85 ? 0.625 6.361 10.424 1.00 84.06 85 LEU A O 1
ATOM 684 N N . THR A 1 86 ? 1.982 6.850 8.704 1.00 84.62 86 THR A N 1
ATOM 685 C CA . THR A 1 86 ? 2.133 8.270 9.048 1.00 84.62 86 THR A CA 1
ATOM 686 C C . THR A 1 86 ? 0.816 9.022 8.859 1.00 84.62 86 THR A C 1
ATOM 688 O O . THR A 1 86 ? 0.412 9.775 9.747 1.00 84.62 86 THR A O 1
ATOM 691 N N . TYR A 1 87 ? 0.114 8.780 7.748 1.00 84.88 87 TYR A N 1
ATOM 692 C CA . TYR A 1 87 ? -1.221 9.324 7.488 1.00 84.88 87 TYR A CA 1
ATOM 693 C C . TYR A 1 87 ? -2.218 8.911 8.578 1.00 84.88 87 TYR A C 1
ATOM 695 O O . TYR A 1 87 ? -2.871 9.763 9.182 1.00 84.88 87 TYR A O 1
ATOM 703 N N . ILE A 1 88 ? -2.274 7.615 8.889 1.00 83.44 88 ILE A N 1
ATOM 704 C CA . ILE A 1 88 ? -3.152 7.050 9.914 1.00 83.44 88 ILE A CA 1
ATOM 705 C C . ILE A 1 88 ? -2.874 7.687 11.282 1.00 83.44 88 ILE A C 1
ATOM 707 O O . ILE A 1 88 ? -3.806 8.142 11.945 1.00 83.44 88 ILE A O 1
ATOM 711 N N . ARG A 1 89 ? -1.595 7.804 11.671 1.00 80.69 89 ARG A N 1
ATOM 712 C CA . ARG A 1 89 ? -1.182 8.475 12.914 1.00 80.69 89 ARG A CA 1
ATOM 713 C C . ARG A 1 89 ? -1.633 9.935 12.945 1.00 80.69 89 ARG A C 1
ATOM 715 O O . ARG A 1 89 ? -2.159 10.386 13.956 1.00 80.69 89 ARG A O 1
ATOM 722 N N . LYS A 1 90 ? -1.412 10.683 11.861 1.00 84.50 90 LYS A N 1
ATOM 723 C CA . LYS A 1 90 ? -1.738 12.115 11.781 1.00 84.50 90 LYS A CA 1
ATOM 724 C C . LYS A 1 90 ? -3.243 12.378 11.867 1.00 84.50 90 LYS A C 1
ATOM 726 O O . LYS A 1 90 ? -3.645 13.429 12.356 1.00 84.50 90 LYS A O 1
ATOM 731 N N . HIS A 1 91 ? -4.058 11.445 11.385 1.00 82.25 91 HIS A N 1
ATOM 732 C CA . HIS A 1 91 ? -5.508 11.606 11.302 1.00 82.25 91 HIS A CA 1
ATOM 733 C C . HIS A 1 91 ? -6.291 10.810 12.347 1.00 82.25 91 HIS A C 1
ATOM 735 O O . HIS A 1 91 ? -7.517 10.821 12.306 1.00 82.25 91 HIS A O 1
ATOM 741 N N . GLY A 1 92 ? -5.610 10.151 13.291 1.00 79.12 92 GLY A N 1
ATOM 742 C CA . GLY A 1 92 ? -6.260 9.403 14.370 1.00 79.12 92 GLY A CA 1
ATOM 743 C C . GLY A 1 92 ? -7.118 8.239 13.873 1.00 79.12 92 GLY A C 1
ATOM 744 O O . GLY A 1 92 ? -8.086 7.872 14.531 1.00 79.12 92 GLY A O 1
ATOM 745 N N . VAL A 1 93 ? -6.802 7.682 12.700 1.00 78.00 93 VAL A N 1
ATOM 746 C CA . VAL A 1 93 ? -7.537 6.536 12.158 1.00 78.00 93 VAL A CA 1
ATOM 747 C C . VAL A 1 93 ? -7.149 5.290 12.954 1.00 78.00 93 VAL A C 1
ATOM 749 O O . VAL A 1 93 ? -5.970 5.022 13.180 1.00 78.00 93 VAL A O 1
ATOM 752 N N . GLU A 1 94 ? -8.127 4.503 13.387 1.00 79.12 94 GLU A N 1
ATOM 753 C CA . GLU A 1 94 ? -7.829 3.249 14.075 1.00 79.12 94 GLU A CA 1
ATOM 754 C C . GLU A 1 94 ? -7.320 2.196 13.090 1.00 79.12 94 GLU A C 1
ATOM 756 O O . GLU A 1 94 ? -7.948 1.901 12.065 1.00 79.12 94 GLU A O 1
ATOM 761 N N . VAL A 1 95 ? -6.176 1.597 13.421 1.00 76.00 95 VAL A N 1
ATOM 762 C CA . VAL A 1 95 ? -5.659 0.450 12.678 1.00 76.00 95 VAL A CA 1
ATOM 763 C C . VAL A 1 95 ? -6.363 -0.810 13.140 1.00 76.00 95 VAL A C 1
ATOM 765 O O . VAL A 1 95 ? -6.430 -1.099 14.332 1.00 76.00 95 VAL A O 1
ATOM 768 N N . SER A 1 96 ? -6.840 -1.603 12.185 1.00 79.00 96 SER A N 1
ATOM 769 C CA . SER A 1 96 ? -7.477 -2.880 12.494 1.00 79.00 96 SER A CA 1
ATOM 770 C C . SER A 1 96 ? -6.533 -3.810 13.269 1.00 79.00 96 SER A C 1
ATOM 772 O O . SER A 1 96 ? -5.344 -3.928 12.956 1.00 79.00 96 SER A O 1
ATOM 774 N N . LEU A 1 97 ? -7.078 -4.550 14.239 1.00 75.75 97 LEU A N 1
ATOM 775 C CA . LEU A 1 97 ? -6.323 -5.549 15.008 1.00 75.75 97 LEU A CA 1
ATOM 776 C C . LEU A 1 97 ? -5.662 -6.603 14.110 1.00 75.75 97 LEU A C 1
ATOM 778 O O . LEU A 1 97 ? -4.561 -7.065 14.402 1.00 75.75 97 LEU A O 1
ATOM 782 N N . VAL A 1 98 ? -6.302 -6.944 12.987 1.00 74.88 98 VAL A N 1
ATOM 783 C CA . VAL A 1 98 ? -5.750 -7.857 11.977 1.00 74.88 98 VAL A CA 1
ATOM 784 C C . VAL A 1 98 ? -4.472 -7.274 11.369 1.00 74.88 98 VAL A C 1
ATOM 786 O O . VAL A 1 98 ? -3.460 -7.969 11.295 1.00 74.88 98 VAL A O 1
ATOM 789 N N . ALA A 1 99 ? -4.476 -5.992 10.991 1.00 72.31 99 ALA A N 1
ATOM 790 C CA . ALA A 1 99 ? -3.287 -5.325 10.465 1.00 72.31 99 ALA A CA 1
ATOM 791 C C . ALA A 1 99 ? -2.173 -5.235 11.513 1.00 72.31 99 ALA A C 1
ATOM 793 O O . ALA A 1 99 ? -1.029 -5.563 11.206 1.00 72.31 99 ALA A O 1
ATOM 794 N N . LEU A 1 100 ? -2.500 -4.892 12.763 1.00 75.25 100 LEU A N 1
ATOM 795 C CA . LEU A 1 100 ? -1.537 -4.889 13.872 1.00 75.25 100 LEU A CA 1
ATOM 796 C C . LEU A 1 100 ? -0.909 -6.269 14.097 1.00 75.25 100 LEU A C 1
ATOM 798 O O . LEU A 1 100 ? 0.309 -6.377 14.235 1.00 75.25 100 LEU A O 1
ATOM 802 N N . HIS A 1 101 ? -1.715 -7.330 14.087 1.00 76.81 101 HIS A N 1
ATOM 803 C CA . HIS A 1 101 ? -1.227 -8.696 14.253 1.00 76.81 101 HIS A CA 1
ATOM 804 C C . HIS A 1 101 ? -0.281 -9.115 13.118 1.00 76.81 101 HIS A C 1
ATOM 806 O O . HIS A 1 101 ? 0.748 -9.735 13.375 1.00 76.81 101 HIS A O 1
ATOM 812 N N . VAL A 1 102 ? -0.585 -8.729 11.875 1.00 70.00 102 VAL A N 1
ATOM 813 C CA . VAL A 1 102 ? 0.270 -9.007 10.709 1.00 70.00 102 VAL A CA 1
ATOM 814 C C . VAL A 1 102 ? 1.555 -8.167 10.719 1.00 70.00 102 VAL A C 1
ATOM 816 O O . VAL A 1 102 ? 2.587 -8.655 10.262 1.00 70.00 102 VAL A O 1
ATOM 819 N N . MET A 1 103 ? 1.522 -6.942 11.257 1.00 72.12 103 MET A N 1
ATOM 820 C CA . MET A 1 103 ? 2.698 -6.066 11.372 1.00 72.12 103 MET A CA 1
ATOM 821 C C . MET A 1 103 ? 3.682 -6.504 12.462 1.00 72.12 103 MET A C 1
ATOM 823 O O . MET A 1 103 ? 4.889 -6.384 12.264 1.00 72.12 103 MET A O 1
ATOM 827 N N . LYS A 1 104 ? 3.200 -7.033 13.595 1.00 69.50 104 LYS A N 1
ATOM 828 C CA . LYS A 1 104 ? 4.045 -7.462 14.729 1.00 69.50 104 LYS A CA 1
ATOM 829 C C . LYS A 1 104 ? 5.247 -8.348 14.350 1.00 69.50 104 LYS A C 1
ATOM 831 O O . LYS A 1 104 ? 6.341 -8.044 14.810 1.00 69.50 104 LYS A O 1
ATOM 836 N N . PRO A 1 105 ? 5.120 -9.404 13.527 1.00 67.25 105 PRO A N 1
ATOM 837 C CA . PRO A 1 105 ? 6.276 -10.215 13.142 1.00 67.25 105 PRO A CA 1
ATOM 838 C C . PRO A 1 105 ? 7.249 -9.496 12.195 1.00 67.25 105 PRO A C 1
ATOM 840 O O . PRO A 1 105 ? 8.423 -9.844 12.178 1.00 67.25 105 PRO A O 1
ATOM 843 N N . LEU A 1 106 ? 6.806 -8.485 11.437 1.00 65.69 106 LEU A N 1
ATOM 844 C CA . LEU A 1 106 ? 7.683 -7.724 10.531 1.00 65.69 106 LEU A CA 1
ATOM 845 C C . LEU A 1 106 ? 8.643 -6.807 11.288 1.00 65.69 106 LEU A C 1
ATOM 847 O O . LEU A 1 106 ? 9.784 -6.621 10.888 1.00 65.69 106 LEU A O 1
ATOM 851 N N . VAL A 1 107 ? 8.187 -6.283 12.425 1.00 60.06 107 VAL A N 1
ATOM 852 C CA . VAL A 1 107 ? 8.998 -5.517 13.382 1.00 60.06 107 VAL A CA 1
ATOM 853 C C . VAL A 1 107 ? 10.174 -6.341 13.927 1.00 60.06 107 VAL A C 1
ATOM 855 O O . VAL A 1 107 ? 11.183 -5.774 14.333 1.00 60.06 107 VAL A O 1
ATOM 858 N N . LEU A 1 108 ? 10.054 -7.672 13.921 1.00 57.41 108 LEU A N 1
ATOM 859 C CA . LEU A 1 108 ? 11.063 -8.596 14.436 1.00 57.41 108 LEU A CA 1
ATOM 860 C C . LEU A 1 108 ? 12.057 -9.077 13.361 1.00 57.41 108 LEU A C 1
ATOM 862 O O . LEU A 1 108 ? 13.011 -9.767 13.706 1.00 57.41 108 LEU A O 1
ATOM 866 N N . SER A 1 109 ? 11.861 -8.741 12.078 1.00 58.31 109 SER A N 1
ATOM 867 C CA . SER A 1 109 ? 12.794 -9.099 10.998 1.00 58.31 109 SER A CA 1
ATOM 868 C C . SER A 1 109 ? 13.737 -7.934 10.675 1.00 58.31 109 SER A C 1
ATOM 870 O O . SER A 1 109 ? 13.282 -6.871 10.278 1.00 58.31 109 SER A O 1
ATOM 872 N N . GLU A 1 110 ? 15.048 -8.123 10.824 1.00 53.19 110 GLU A N 1
ATOM 873 C CA . GLU A 1 110 ? 16.064 -7.051 10.897 1.00 53.19 110 GLU A CA 1
ATOM 874 C C . GLU A 1 110 ? 16.437 -6.329 9.578 1.00 53.19 110 GLU A C 1
ATOM 876 O O . GLU A 1 110 ? 17.409 -5.577 9.551 1.00 53.19 110 GLU A O 1
ATOM 881 N N . THR A 1 111 ? 15.734 -6.519 8.458 1.00 54.91 111 THR A N 1
ATOM 882 C CA . THR A 1 111 ? 16.356 -6.253 7.141 1.00 54.91 111 THR A CA 1
ATOM 883 C C . THR A 1 111 ? 16.197 -4.864 6.512 1.00 54.91 111 THR A C 1
ATOM 885 O O . THR A 1 111 ? 16.880 -4.609 5.530 1.00 54.91 111 THR A O 1
ATOM 888 N N . GLU A 1 112 ? 15.422 -3.913 7.042 1.00 59.50 112 GLU A N 1
ATOM 889 C CA . GLU A 1 112 ? 15.357 -2.539 6.486 1.00 59.50 112 GLU A CA 1
ATOM 890 C C . GLU A 1 112 ? 15.110 -1.480 7.585 1.00 59.50 112 GLU A C 1
ATOM 892 O O . GLU A 1 112 ? 13.991 -1.038 7.854 1.00 59.50 112 GLU A O 1
ATOM 897 N N . ILE A 1 113 ? 16.193 -1.085 8.257 1.00 60.06 113 ILE A N 1
ATOM 898 C CA . ILE A 1 113 ? 16.182 -0.507 9.611 1.00 60.06 113 ILE A CA 1
ATOM 899 C C . ILE A 1 113 ? 15.357 0.790 9.757 1.00 60.06 113 ILE A C 1
ATOM 901 O O . ILE A 1 113 ? 14.639 0.937 10.742 1.00 60.06 113 ILE A O 1
ATOM 905 N N . GLU A 1 114 ? 15.428 1.747 8.827 1.00 62.66 114 GLU A N 1
ATOM 906 C CA . GLU A 1 114 ? 14.816 3.077 9.033 1.00 62.66 114 GLU A CA 1
ATOM 907 C C . GLU A 1 114 ? 13.285 3.069 8.883 1.00 62.66 114 GLU A C 1
ATOM 909 O O . GLU A 1 114 ? 12.555 3.639 9.697 1.00 62.66 114 GLU A O 1
ATOM 914 N N . ILE A 1 115 ? 12.781 2.381 7.858 1.00 63.16 115 ILE A N 1
ATOM 915 C CA . ILE A 1 115 ? 11.341 2.279 7.601 1.00 63.16 115 ILE A CA 1
ATOM 916 C C . ILE A 1 115 ? 10.702 1.303 8.594 1.00 63.16 115 ILE A C 1
ATOM 918 O O . ILE A 1 115 ? 9.633 1.596 9.135 1.00 63.16 115 ILE A O 1
ATOM 922 N N . LEU A 1 116 ? 11.389 0.202 8.926 1.00 66.31 116 LEU A N 1
ATOM 923 C CA . LEU A 1 116 ? 10.945 -0.685 9.995 1.00 66.31 116 LEU A CA 1
ATOM 924 C C . LEU A 1 116 ? 10.879 0.050 11.329 1.00 66.31 116 LEU A C 1
ATOM 926 O O . LEU A 1 116 ? 9.863 -0.084 11.995 1.00 66.31 116 LEU A O 1
ATOM 930 N N . ARG A 1 117 ? 11.852 0.900 11.700 1.00 67.62 117 ARG A N 1
ATOM 931 C CA . ARG A 1 117 ? 11.775 1.716 12.933 1.00 67.62 117 ARG A CA 1
ATOM 932 C C . ARG A 1 117 ? 10.495 2.548 13.018 1.00 67.62 117 ARG A C 1
ATOM 934 O O . ARG A 1 117 ? 9.907 2.639 14.097 1.00 67.62 117 ARG A O 1
ATOM 941 N N . ARG A 1 118 ? 10.033 3.134 11.908 1.00 68.19 118 ARG A N 1
ATOM 942 C CA . ARG A 1 118 ? 8.754 3.869 11.874 1.00 68.19 118 ARG A CA 1
ATOM 943 C C . ARG A 1 118 ? 7.563 2.942 12.116 1.00 68.19 118 ARG A C 1
ATOM 945 O O . ARG A 1 118 ? 6.692 3.283 12.914 1.00 68.19 118 ARG A O 1
ATOM 952 N N . ILE A 1 119 ? 7.561 1.762 11.495 1.00 68.38 119 ILE A N 1
ATOM 953 C CA . ILE A 1 119 ? 6.531 0.731 11.696 1.00 68.38 119 ILE A CA 1
ATOM 954 C C . ILE A 1 119 ? 6.555 0.217 13.149 1.00 68.38 119 ILE A C 1
ATOM 956 O O . ILE A 1 119 ? 5.507 0.142 13.788 1.00 68.38 119 ILE A O 1
ATOM 960 N N . VAL A 1 120 ? 7.738 -0.052 13.714 1.00 66.31 120 VAL A N 1
ATOM 961 C CA . VAL A 1 120 ? 7.947 -0.455 15.116 1.00 66.31 120 VAL A CA 1
ATOM 962 C C . VAL A 1 120 ? 7.380 0.601 16.064 1.00 66.31 120 VAL A C 1
ATOM 964 O O . VAL A 1 120 ? 6.578 0.278 16.938 1.00 66.31 120 VAL A O 1
ATOM 967 N N . SER A 1 121 ? 7.763 1.871 15.878 1.00 73.25 121 SER A N 1
ATOM 968 C CA . SER A 1 121 ? 7.273 2.994 16.689 1.00 73.25 121 SER A CA 1
ATOM 969 C C . SER A 1 121 ? 5.751 3.090 16.646 1.00 73.25 121 SER A C 1
ATOM 971 O O . SER A 1 121 ? 5.121 3.346 17.670 1.00 73.25 121 SER A O 1
ATOM 973 N N . PHE A 1 122 ? 5.155 2.867 15.476 1.00 70.00 122 PHE A N 1
ATOM 974 C CA . PHE A 1 122 ? 3.710 2.861 15.326 1.00 70.00 122 PHE A CA 1
ATOM 975 C C . PHE A 1 122 ? 3.061 1.719 16.130 1.00 70.00 122 PHE A C 1
ATOM 977 O O . PHE A 1 122 ? 2.208 1.975 16.976 1.00 70.00 122 PHE A O 1
ATOM 984 N N . VAL A 1 123 ? 3.510 0.474 15.936 1.00 69.00 123 VAL A N 1
ATOM 985 C CA . VAL A 1 123 ? 2.924 -0.719 16.580 1.00 69.00 123 VAL A CA 1
ATOM 986 C C . VAL A 1 123 ? 3.065 -0.698 18.107 1.00 69.00 123 VAL A C 1
ATOM 988 O O . VAL A 1 123 ? 2.127 -1.084 18.811 1.00 69.00 123 VAL A O 1
ATOM 991 N N . LEU A 1 124 ? 4.210 -0.248 18.632 1.00 70.44 124 LEU A N 1
ATOM 992 C CA . LEU A 1 124 ? 4.440 -0.149 20.079 1.00 70.44 124 LEU A CA 1
ATOM 993 C C . LEU A 1 124 ? 3.485 0.848 20.742 1.00 70.44 124 LEU A C 1
ATOM 995 O O . LEU A 1 124 ? 2.971 0.576 21.822 1.00 70.44 124 LEU A O 1
ATOM 999 N N . MET A 1 125 ? 3.200 1.974 20.086 1.00 67.19 125 MET A N 1
ATOM 1000 C CA . MET A 1 125 ? 2.271 2.976 20.615 1.00 67.19 125 MET A CA 1
ATOM 1001 C C . MET A 1 125 ? 0.817 2.505 20.562 1.00 67.19 125 MET A C 1
ATOM 1003 O O . MET A 1 125 ? 0.067 2.758 21.497 1.00 67.19 125 MET A O 1
ATOM 1007 N N . SER A 1 126 ? 0.429 1.776 19.515 1.00 64.88 126 SER A N 1
ATOM 1008 C CA . SER A 1 126 ? -0.922 1.211 19.397 1.00 64.88 126 SER A CA 1
ATOM 1009 C C . SER A 1 126 ? -1.188 0.018 20.325 1.00 64.88 126 SER A C 1
ATOM 1011 O O . SER A 1 126 ? -2.335 -0.388 20.450 1.00 64.88 126 SER A O 1
ATOM 1013 N N . SER A 1 127 ? -0.161 -0.572 20.950 1.00 58.91 127 SER A N 1
ATOM 1014 C CA . SER A 1 127 ? -0.314 -1.708 21.879 1.00 58.91 127 SER A CA 1
ATOM 1015 C C . SER A 1 127 ? -0.427 -1.290 23.355 1.00 58.91 127 SER A C 1
ATOM 1017 O O . SER A 1 127 ? -0.692 -2.144 24.194 1.00 58.91 127 SER A O 1
ATOM 1019 N N . ASN A 1 128 ? -0.210 -0.006 23.667 1.00 53.47 128 ASN A N 1
ATOM 1020 C CA . ASN A 1 128 ? -0.265 0.564 25.021 1.00 53.47 128 ASN A CA 1
ATOM 1021 C C . ASN A 1 128 ? -1.567 1.353 25.295 1.00 53.47 128 ASN A C 1
ATOM 1023 O O . ASN A 1 128 ? -1.608 2.131 26.248 1.00 53.47 128 ASN A O 1
ATOM 1027 N N . GLY A 1 129 ? -2.590 1.192 24.450 1.00 44.38 129 GLY A N 1
ATOM 1028 C CA . GLY A 1 129 ? -3.909 1.823 24.578 1.00 44.38 129 GLY A CA 1
ATOM 1029 C C . GLY A 1 129 ? -4.992 0.820 24.931 1.00 44.38 129 GLY A C 1
ATOM 1030 O O . GLY A 1 129 ? -4.915 -0.315 24.407 1.00 44.38 129 GLY A O 1
#

Organism: NCBI:txid1685480

Sequence (129 aa):
MAESSDLMLQARDHLATPSHQRLASVVNQLFMRQESDEYQTARALYDFCVANFSNCLTLMLLKVYRCSSDEITRSRSMYLLSEILTYIRKHGVEVSLVALHVMKPLVLSETEIEILRRIVSFVLMSSNG

Secondary structure (DSSP, 8-state):
--HHHHHHHHHHHHHHS--HHHHHHHHHHTTS-TTSHHHHHHHHHHHHHHHH-HHHHHHHHHHHHHH---HHHHHHHHHHHHHHHHHHHHHTPPPPHHHHHHHTTGGG--S-HHHHHHHHHHHHHHT--

Foldseek 3Di:
DVVLVVLVVVLCVVLVDLDLVVVLQLLVLCVDDCPDPSNVSSVVSLVSCLVPPLQSLLVSLLCNLVPPPDPVSNVSSLVVNLVSLVVCVVVVPDHDPVSLVSLVVVLVDPDPPPSSVSSVVSSVVNVVD